Protein AF-A0A2I0TCK4-F1 (afdb_monomer_lite)

Radius of gyration: 17.89 Å; chains: 1; bounding box: 41×35×44 Å

pLDDT: mean 83.48, std 12.35, range [34.66, 97.06]

Sequence (143 aa):
MSLIEIGNPSQSLENVCRWAYLQQKPDTGHAEYHDHAIFLTRQDFGPSGMQGYAPVTGMCHPVRSCTLNHEDGFSSAFVVAHETGHVSYDCLRDDPFEHDWPSLPQLPGIHYSMNEQCRFDFGLGYMMCTAEYVCRVVSLDNA

Structure (mmCIF, N/CA/C/O backbone):
data_AF-A0A2I0TCK4-F1
#
_entry.id   AF-A0A2I0TCK4-F1
#
loop_
_atom_site.group_PDB
_atom_site.id
_atom_site.type_symbol
_atom_site.label_atom_id
_atom_site.label_alt_id
_atom_site.label_comp_id
_atom_site.label_asym_id
_atom_site.label_entity_id
_atom_site.label_seq_id
_atom_site.pdbx_PDB_ins_code
_atom_site.Cartn_x
_atom_site.Cartn_y
_atom_site.Cartn_z
_atom_site.occupancy
_atom_site.B_iso_or_equiv
_atom_site.auth_seq_id
_atom_site.auth_comp_id
_atom_site.auth_asym_id
_atom_site.auth_atom_id
_atom_site.pdbx_PDB_model_num
ATOM 1 N N . MET A 1 1 ? -7.838 19.135 5.788 1.00 62.72 1 MET A N 1
ATOM 2 C CA . MET A 1 1 ? -6.609 18.575 6.389 1.00 62.72 1 MET A CA 1
ATOM 3 C C . MET A 1 1 ? -6.073 17.555 5.406 1.00 62.72 1 MET A C 1
ATOM 5 O O . MET A 1 1 ? -6.880 16.765 4.929 1.00 62.72 1 MET A O 1
ATOM 9 N N . SER A 1 2 ? -4.797 17.640 5.026 1.00 88.94 2 SER A N 1
ATOM 10 C CA . SER A 1 2 ? -4.178 16.637 4.150 1.00 88.94 2 SER A CA 1
ATOM 11 C C . SER A 1 2 ? -3.896 15.374 4.962 1.00 88.94 2 SER A C 1
ATOM 13 O O . SER A 1 2 ? -3.532 15.478 6.130 1.00 88.94 2 SER A O 1
ATOM 15 N N . LEU A 1 3 ? -4.087 14.193 4.372 1.00 94.50 3 LEU A N 1
ATOM 16 C CA . LEU A 1 3 ? -3.615 12.944 4.982 1.00 94.50 3 LEU A CA 1
ATOM 17 C C . LEU A 1 3 ? -2.116 12.750 4.743 1.00 94.50 3 LEU A C 1
ATOM 19 O O . LEU A 1 3 ? -1.435 12.182 5.588 1.00 94.50 3 LEU A O 1
ATOM 23 N N . ILE A 1 4 ? -1.608 13.268 3.622 1.00 96.62 4 ILE A N 1
ATOM 24 C CA . ILE A 1 4 ? -0.216 13.125 3.207 1.00 96.62 4 ILE A CA 1
ATOM 25 C C . ILE A 1 4 ? 0.531 14.438 3.424 1.00 96.62 4 ILE A C 1
ATOM 27 O O . ILE A 1 4 ? 0.174 15.473 2.854 1.00 96.62 4 ILE A O 1
ATOM 31 N N . GLU A 1 5 ? 1.583 14.367 4.232 1.00 95.19 5 GLU A N 1
ATOM 32 C CA . GLU A 1 5 ? 2.531 15.442 4.500 1.00 95.19 5 GLU A CA 1
ATOM 33 C C . GLU A 1 5 ? 3.848 15.122 3.782 1.00 95.19 5 GLU A C 1
ATOM 35 O O . GLU A 1 5 ? 4.588 14.215 4.171 1.00 95.19 5 GLU A O 1
ATOM 40 N N . ILE A 1 6 ? 4.132 15.854 2.701 1.00 91.31 6 ILE A N 1
ATOM 41 C CA . ILE A 1 6 ? 5.288 15.589 1.832 1.00 91.31 6 ILE A CA 1
ATOM 42 C C . ILE A 1 6 ? 6.585 15.727 2.637 1.00 91.31 6 ILE A C 1
ATOM 44 O O . ILE A 1 6 ? 6.827 16.749 3.280 1.00 91.31 6 ILE A O 1
ATOM 48 N N . GLY A 1 7 ? 7.431 14.697 2.581 1.00 91.88 7 GLY A N 1
ATOM 49 C CA . GLY A 1 7 ? 8.698 14.650 3.311 1.00 91.88 7 GLY A CA 1
ATOM 50 C C . GLY A 1 7 ? 8.559 14.331 4.803 1.00 91.88 7 GLY A C 1
ATOM 51 O O . GLY A 1 7 ? 9.561 14.361 5.516 1.00 91.88 7 GLY A O 1
ATOM 52 N N . ASN A 1 8 ? 7.353 14.007 5.284 1.00 94.69 8 ASN A N 1
ATOM 53 C CA . ASN A 1 8 ? 7.114 13.556 6.650 1.00 94.69 8 ASN A CA 1
ATOM 54 C C . ASN A 1 8 ? 6.297 12.246 6.661 1.00 94.69 8 ASN A C 1
ATOM 56 O O . ASN A 1 8 ? 5.076 12.265 6.876 1.00 94.69 8 ASN A O 1
ATOM 60 N N . PRO A 1 9 ? 6.959 11.091 6.455 1.00 95.12 9 PRO A N 1
ATOM 61 C CA . PRO A 1 9 ? 6.281 9.798 6.377 1.00 95.12 9 PRO A CA 1
ATOM 62 C C . PRO A 1 9 ? 5.634 9.407 7.711 1.00 95.12 9 PRO A C 1
ATOM 64 O O . PRO A 1 9 ? 4.540 8.848 7.723 1.00 95.12 9 PRO A O 1
ATOM 67 N N . SER A 1 10 ? 6.255 9.783 8.837 1.00 95.31 10 SER A N 1
ATOM 68 C CA . SER A 1 10 ? 5.714 9.548 10.181 1.00 95.31 10 SER A CA 1
ATOM 69 C C . SER A 1 10 ? 4.392 10.269 10.394 1.00 95.31 10 SER A C 1
ATOM 71 O O . SER A 1 10 ? 3.406 9.641 10.772 1.00 95.31 10 SER A O 1
ATOM 73 N N . GLN A 1 11 ? 4.338 11.570 10.096 1.00 95.81 11 GLN A N 1
ATOM 74 C CA . GLN A 1 11 ? 3.100 12.330 10.248 1.00 95.81 11 GLN A CA 1
ATOM 75 C C . GLN A 1 11 ? 2.016 11.853 9.277 1.00 95.81 11 GLN A C 1
ATOM 77 O O . GLN A 1 11 ? 0.846 11.787 9.656 1.00 95.81 11 GLN A O 1
ATOM 82 N N . SER A 1 12 ? 2.399 11.496 8.048 1.00 97.06 12 SER A N 1
ATOM 83 C CA . SER A 1 12 ? 1.477 10.947 7.050 1.00 97.06 12 SER A CA 1
ATOM 84 C C . SER A 1 12 ? 0.835 9.646 7.537 1.00 97.06 12 SER A C 1
ATOM 86 O O . SER A 1 12 ? -0.386 9.509 7.503 1.00 97.06 12 SER A O 1
ATOM 88 N N . LEU A 1 13 ? 1.632 8.718 8.074 1.00 95.44 13 LEU A N 1
ATOM 89 C CA . LEU A 1 13 ? 1.126 7.462 8.624 1.00 95.44 13 LEU A CA 1
ATOM 90 C C . LEU A 1 13 ? 0.223 7.684 9.842 1.00 95.44 13 LEU A C 1
ATOM 92 O O . LEU A 1 13 ? -0.837 7.072 9.933 1.00 95.44 13 LEU A O 1
ATOM 96 N N . GLU A 1 14 ? 0.583 8.592 10.751 1.00 95.19 14 GLU A N 1
ATOM 97 C CA . GLU A 1 14 ? -0.276 8.948 11.888 1.00 95.19 14 GLU A CA 1
ATOM 98 C C . GLU A 1 14 ? -1.634 9.506 11.442 1.00 95.19 14 GLU A C 1
ATOM 100 O O . GLU A 1 14 ? -2.673 9.146 12.004 1.00 95.19 14 GLU A O 1
ATOM 105 N N . ASN A 1 15 ? -1.639 10.367 10.422 1.00 96.38 15 ASN A N 1
ATOM 106 C CA . ASN A 1 15 ? -2.861 10.932 9.856 1.00 96.38 15 ASN A CA 1
ATOM 107 C C . ASN A 1 15 ? -3.736 9.843 9.225 1.00 96.38 15 ASN A C 1
ATOM 109 O O . ASN A 1 15 ? -4.944 9.817 9.467 1.00 96.38 15 ASN A O 1
ATOM 113 N N . VAL A 1 16 ? -3.129 8.932 8.461 1.00 96.38 16 VAL A N 1
ATOM 114 C CA . VAL A 1 16 ? -3.807 7.793 7.827 1.00 96.38 16 VAL A CA 1
ATOM 115 C C . VAL A 1 16 ? -4.384 6.842 8.871 1.00 96.38 16 VAL A C 1
ATOM 117 O O . VAL A 1 16 ? -5.565 6.520 8.804 1.00 96.38 16 VAL A O 1
ATOM 120 N N . CYS A 1 17 ? -3.608 6.448 9.880 1.00 94.75 17 CYS A N 1
ATOM 121 C CA . CYS A 1 17 ? -4.073 5.565 10.950 1.00 94.75 17 CYS A CA 1
ATOM 122 C C . CYS A 1 17 ? -5.207 6.199 11.766 1.00 94.75 17 CYS A C 1
ATOM 124 O O . CYS A 1 17 ? -6.189 5.533 12.095 1.00 94.75 17 CYS A O 1
ATOM 126 N N . ARG A 1 18 ? -5.127 7.506 12.054 1.00 95.31 18 ARG A N 1
ATOM 127 C CA . ARG A 1 18 ? -6.229 8.233 12.697 1.00 95.31 18 ARG A CA 1
ATOM 128 C C . ARG A 1 18 ? -7.469 8.259 11.807 1.00 95.31 18 ARG A C 1
ATOM 130 O O . ARG A 1 18 ? -8.571 8.067 12.309 1.00 95.31 18 ARG A O 1
ATOM 137 N N . TRP A 1 19 ? -7.305 8.520 10.514 1.00 95.56 19 TRP A N 1
ATOM 138 C CA . TRP A 1 19 ? -8.412 8.508 9.563 1.00 95.56 19 TRP A CA 1
ATOM 139 C C . TRP A 1 19 ? -9.067 7.125 9.478 1.00 95.56 19 TRP A C 1
ATOM 141 O O . TRP A 1 19 ? -10.289 7.052 9.575 1.00 95.56 19 TRP A O 1
ATOM 151 N N . ALA A 1 20 ? -8.276 6.053 9.391 1.00 94.38 20 ALA A N 1
ATOM 152 C CA . ALA A 1 20 ? -8.757 4.673 9.356 1.00 94.38 20 ALA A CA 1
ATOM 153 C C . ALA A 1 20 ? -9.568 4.336 10.614 1.00 94.38 20 ALA A C 1
ATOM 155 O O . ALA A 1 20 ? -10.708 3.890 10.518 1.00 94.38 20 ALA A O 1
ATOM 156 N N . TYR A 1 21 ? -9.044 4.685 11.792 1.00 92.75 21 TYR 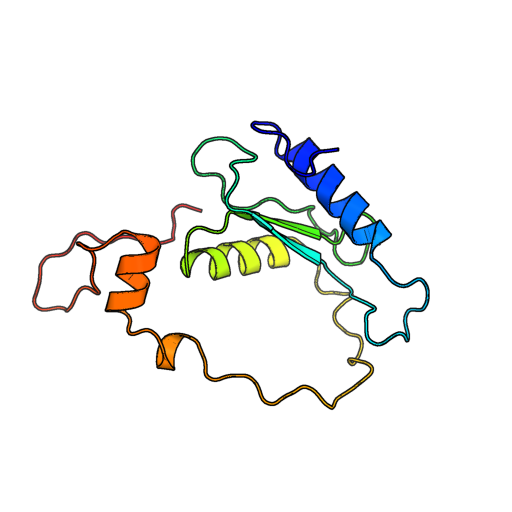A N 1
ATOM 157 C CA . TYR A 1 21 ? -9.763 4.535 13.057 1.00 92.75 21 TYR A CA 1
ATOM 158 C C . TYR A 1 21 ? -11.112 5.276 13.074 1.00 92.75 21 TYR A C 1
ATOM 160 O O . TYR A 1 21 ? -12.080 4.784 13.643 1.00 92.75 21 TYR A O 1
ATOM 168 N N . LEU A 1 22 ? -11.206 6.447 12.435 1.00 93.81 22 LEU A N 1
ATOM 169 C CA . LEU A 1 22 ? -12.467 7.190 12.325 1.00 93.81 22 LEU A CA 1
ATOM 170 C C . LEU A 1 22 ? -13.457 6.576 11.322 1.00 93.81 22 LEU A C 1
ATOM 172 O O . LEU A 1 22 ? -14.645 6.877 11.411 1.00 93.81 22 LEU A O 1
ATOM 176 N N . GLN A 1 23 ? -12.992 5.762 10.368 1.00 92.50 23 GLN A N 1
ATOM 177 C CA . GLN A 1 23 ? -13.869 5.016 9.456 1.00 92.50 23 GLN A CA 1
ATOM 178 C C . GLN A 1 23 ? -14.372 3.702 10.067 1.00 92.50 23 GLN A C 1
ATOM 180 O O . GLN A 1 23 ? -15.355 3.140 9.585 1.00 92.50 23 GLN A O 1
ATOM 185 N N . GLN A 1 24 ? -13.708 3.214 11.116 1.00 89.94 24 GLN A N 1
ATOM 186 C CA . GLN A 1 24 ? -14.005 1.931 11.734 1.00 89.94 24 GLN A CA 1
ATOM 187 C C . GLN A 1 24 ? -15.399 1.894 12.366 1.00 89.94 24 GLN A C 1
ATOM 189 O O . GLN A 1 24 ? -15.858 2.847 13.005 1.00 89.94 24 GLN A O 1
ATOM 194 N N . LYS A 1 25 ? -16.071 0.750 12.228 1.00 90.69 25 LYS A N 1
ATOM 195 C CA . LYS A 1 25 ? -17.361 0.526 12.881 1.00 90.69 25 LYS A CA 1
ATOM 196 C C . LYS A 1 25 ? -17.153 0.193 14.360 1.00 90.69 25 LYS A C 1
ATOM 198 O O . LYS A 1 25 ? -16.247 -0.561 14.697 1.00 90.69 25 LYS A O 1
ATOM 203 N N . PRO A 1 26 ? -17.986 0.734 15.266 1.00 87.00 26 PRO A N 1
ATOM 204 C CA . PRO A 1 26 ? -17.855 0.455 16.695 1.00 87.00 26 PRO A CA 1
ATOM 205 C C . PRO A 1 26 ? -18.274 -0.975 17.057 1.00 87.00 26 PRO A C 1
ATOM 207 O O . PRO A 1 26 ? -17.820 -1.504 18.067 1.00 87.00 26 PRO A O 1
ATOM 210 N N . ASP A 1 27 ? -19.157 -1.572 16.258 1.00 85.56 27 ASP A N 1
ATOM 211 C CA . ASP A 1 27 ? -19.602 -2.951 16.416 1.00 85.56 27 ASP A CA 1
ATOM 212 C C . ASP A 1 27 ? -18.663 -3.885 15.651 1.00 85.56 27 ASP A C 1
ATOM 214 O O . ASP A 1 27 ? -18.545 -3.777 14.429 1.00 85.56 27 ASP A O 1
ATOM 218 N N . THR A 1 28 ? -18.011 -4.795 16.378 1.00 80.50 28 THR A N 1
ATOM 219 C CA . THR A 1 28 ? -17.099 -5.791 15.805 1.00 80.50 28 THR A CA 1
ATOM 220 C C . THR A 1 28 ? -17.827 -6.800 14.928 1.00 80.50 28 THR A C 1
ATOM 222 O O . THR A 1 28 ? -17.197 -7.374 14.062 1.00 80.50 28 THR A O 1
ATOM 225 N N . GLY A 1 29 ? -19.136 -7.011 15.115 1.00 78.50 29 GLY A N 1
ATOM 226 C CA . GLY A 1 29 ? -19.936 -7.912 14.277 1.00 78.50 29 GLY A CA 1
ATOM 227 C C . GLY A 1 29 ? -20.473 -7.277 12.991 1.00 78.50 29 GLY A C 1
ATOM 228 O O . GLY A 1 29 ? -21.248 -7.909 12.275 1.00 78.50 29 GLY A O 1
ATOM 229 N N . HIS A 1 30 ? -20.131 -6.018 12.703 1.00 84.88 30 HIS A N 1
ATOM 230 C CA . HIS A 1 30 ? -20.614 -5.319 11.516 1.00 84.88 30 HIS A CA 1
ATOM 231 C C . HIS A 1 30 ? -19.846 -5.768 10.261 1.00 84.88 30 HIS A C 1
ATOM 233 O O . HIS A 1 30 ? -18.625 -5.835 10.283 1.00 84.88 30 HIS A O 1
ATOM 239 N N . ALA A 1 31 ? -20.529 -5.968 9.128 1.00 82.06 31 ALA A N 1
ATOM 240 C CA . ALA A 1 31 ? -19.905 -6.440 7.878 1.00 82.06 31 ALA A CA 1
ATOM 241 C C . ALA A 1 31 ? -18.785 -5.525 7.327 1.00 82.06 31 ALA A C 1
ATOM 243 O O . ALA A 1 31 ? -17.898 -5.968 6.610 1.00 82.06 31 ALA A O 1
ATOM 244 N N . GLU A 1 32 ? -18.835 -4.232 7.655 1.00 84.00 32 GLU A N 1
ATOM 245 C CA . GLU A 1 32 ? -17.794 -3.241 7.309 1.00 84.00 32 GLU A CA 1
ATOM 246 C C . GLU A 1 32 ? -16.727 -3.039 8.410 1.00 84.00 32 GLU A C 1
ATOM 248 O O . GLU A 1 32 ? -15.910 -2.118 8.313 1.00 84.00 32 GLU A O 1
ATOM 253 N N . TYR A 1 33 ? -16.758 -3.831 9.485 1.00 85.50 33 TYR A N 1
ATOM 254 C CA . TYR A 1 33 ? -15.667 -3.864 10.457 1.00 85.50 33 TYR A CA 1
ATOM 255 C C . TYR A 1 33 ? -14.428 -4.471 9.792 1.00 85.50 33 TYR A C 1
ATOM 257 O O . TYR A 1 33 ? -14.525 -5.485 9.105 1.00 85.50 33 TYR A O 1
ATOM 265 N N . HIS A 1 34 ? -13.270 -3.839 9.963 1.00 85.38 34 HIS A N 1
ATOM 266 C CA . HIS A 1 34 ? -12.018 -4.290 9.353 1.00 85.38 34 HIS A CA 1
ATOM 267 C C . HIS A 1 34 ? -10.894 -4.356 10.379 1.00 85.38 34 HIS A C 1
ATOM 269 O O . HIS A 1 34 ? -10.719 -3.429 11.161 1.00 85.38 34 HIS A O 1
ATOM 275 N N . ASP A 1 35 ? -10.061 -5.387 10.337 1.00 84.06 35 ASP A N 1
ATOM 276 C CA . ASP A 1 35 ? -8.937 -5.479 11.276 1.00 84.06 35 ASP A CA 1
ATOM 277 C C . ASP A 1 35 ? -7.793 -4.552 10.901 1.00 84.06 35 ASP A C 1
ATOM 279 O O . ASP A 1 35 ? -7.053 -4.103 11.772 1.00 84.06 35 ASP A O 1
ATOM 283 N N . HIS A 1 36 ? -7.639 -4.2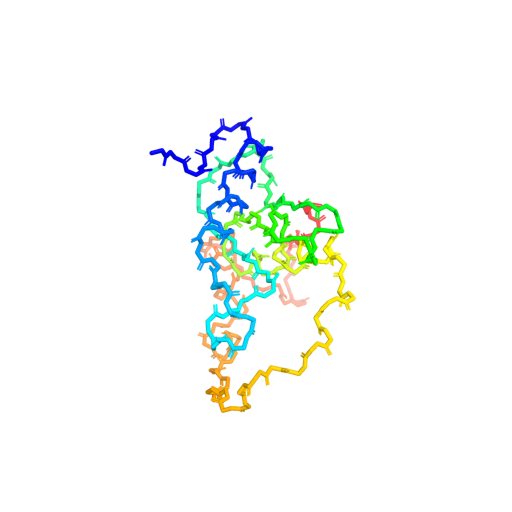59 9.607 1.00 89.19 36 HIS A N 1
ATOM 284 C CA . HIS A 1 36 ? -6.504 -3.527 9.065 1.00 89.19 36 HIS A CA 1
ATOM 285 C C . HIS A 1 36 ? -6.888 -2.653 7.870 1.00 89.19 36 HIS A C 1
ATOM 287 O O . HIS A 1 36 ? -7.666 -3.064 7.010 1.00 89.19 36 HIS A O 1
ATOM 293 N N . ALA A 1 37 ? -6.311 -1.453 7.796 1.00 92.62 37 ALA A N 1
ATOM 294 C CA . ALA A 1 37 ? -6.532 -0.516 6.700 1.00 92.62 37 ALA A CA 1
ATOM 295 C C . ALA A 1 37 ? -5.274 -0.338 5.837 1.00 92.62 37 ALA A C 1
ATOM 297 O O . ALA A 1 37 ? -4.201 -0.010 6.336 1.00 92.62 37 ALA A O 1
ATOM 298 N N . ILE A 1 38 ? -5.417 -0.476 4.521 1.00 94.56 38 ILE A N 1
ATOM 299 C CA . ILE A 1 38 ? -4.338 -0.246 3.552 1.00 94.56 38 ILE A CA 1
ATOM 300 C C . ILE A 1 38 ? -4.647 1.051 2.810 1.00 94.56 38 ILE A C 1
ATOM 302 O O . ILE A 1 38 ? -5.668 1.155 2.130 1.00 94.56 38 ILE A O 1
ATOM 306 N N . PHE A 1 39 ? -3.775 2.049 2.935 1.00 96.44 39 PHE A N 1
ATOM 307 C CA . PHE A 1 39 ? -3.904 3.314 2.220 1.00 96.44 39 PHE A CA 1
ATOM 308 C C . PHE A 1 39 ? -2.946 3.346 1.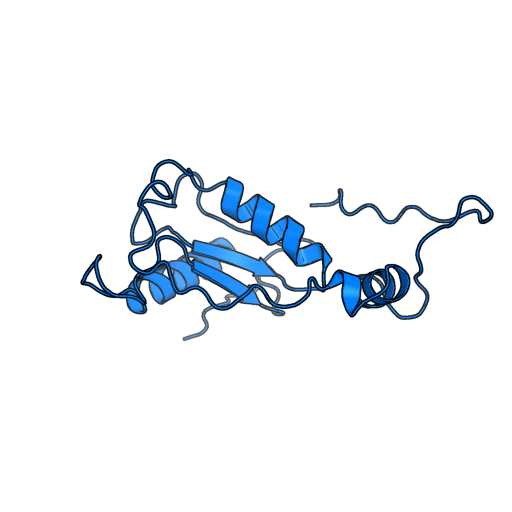030 1.00 96.44 39 PHE A C 1
ATOM 310 O O . PHE A 1 39 ? -1.735 3.205 1.203 1.00 96.44 39 PHE A O 1
ATOM 317 N N . LEU A 1 40 ? -3.495 3.548 -0.169 1.00 96.31 40 LEU A N 1
ATOM 318 C CA . LEU A 1 40 ? -2.740 3.666 -1.417 1.00 96.31 40 LEU A CA 1
ATOM 319 C C . LEU A 1 40 ? -2.692 5.128 -1.861 1.00 96.31 40 LEU A C 1
ATOM 321 O O . LEU A 1 40 ? -3.718 5.810 -1.880 1.00 96.31 40 LEU A O 1
ATOM 325 N N . THR A 1 41 ? -1.513 5.613 -2.245 1.00 95.06 41 THR A N 1
ATOM 326 C CA . THR A 1 41 ? -1.335 6.982 -2.740 1.00 95.06 41 THR A CA 1
ATOM 327 C C . THR A 1 41 ? -0.329 7.052 -3.881 1.00 95.06 41 THR A C 1
ATOM 329 O O . THR A 1 41 ? 0.681 6.365 -3.860 1.00 95.06 41 THR A O 1
ATOM 332 N N . ARG A 1 42 ? -0.565 7.942 -4.850 1.00 93.50 42 ARG A N 1
ATOM 333 C CA . ARG A 1 42 ? 0.444 8.346 -5.850 1.00 93.50 42 ARG A CA 1
ATOM 334 C C . ARG A 1 42 ? 1.272 9.558 -5.415 1.00 93.50 42 ARG A C 1
ATOM 336 O O . ARG A 1 42 ? 2.112 10.043 -6.162 1.00 93.50 42 ARG A O 1
ATOM 343 N N . GLN A 1 43 ? 0.989 10.108 -4.235 1.00 93.81 43 GLN A N 1
ATOM 344 C CA . GLN A 1 43 ? 1.707 11.254 -3.692 1.00 93.81 43 GLN A CA 1
ATOM 345 C C . GLN A 1 43 ? 2.915 10.783 -2.883 1.00 93.81 43 GLN A C 1
ATOM 347 O O . GLN A 1 43 ? 2.774 9.942 -1.993 1.00 93.81 43 GLN A O 1
ATOM 352 N N . ASP A 1 44 ? 4.075 11.381 -3.143 1.00 92.88 44 ASP A N 1
ATOM 353 C CA . ASP A 1 44 ? 5.274 11.164 -2.338 1.00 92.88 44 ASP A CA 1
ATOM 354 C C . ASP A 1 44 ? 5.048 11.637 -0.896 1.00 92.88 44 ASP A C 1
ATOM 356 O O . ASP A 1 44 ? 4.697 12.794 -0.641 1.00 92.88 44 ASP A O 1
ATOM 360 N N . PHE A 1 45 ? 5.266 10.740 0.064 1.00 94.06 45 PHE A N 1
ATOM 361 C CA . PHE A 1 45 ? 5.153 11.025 1.500 1.00 94.06 45 PHE A CA 1
ATOM 362 C C . PHE A 1 45 ? 6.500 10.944 2.234 1.00 94.06 45 PHE A C 1
ATOM 364 O O . PHE A 1 45 ? 6.612 11.387 3.376 1.00 94.06 45 PHE A O 1
ATOM 371 N N . GLY A 1 46 ? 7.535 10.420 1.576 1.00 92.44 46 GLY A N 1
ATOM 372 C CA . GLY A 1 46 ? 8.862 10.182 2.137 1.00 92.44 46 GLY A CA 1
ATOM 373 C C . GLY A 1 46 ? 10.000 10.586 1.193 1.00 92.44 46 GLY A C 1
ATOM 374 O O . GLY A 1 46 ? 9.758 11.247 0.182 1.00 92.44 46 GLY A O 1
ATOM 375 N N . PRO A 1 47 ? 11.255 10.238 1.528 1.00 90.56 47 PRO A N 1
ATOM 376 C CA . PRO A 1 47 ? 12.388 10.423 0.625 1.00 90.56 47 PRO A CA 1
ATOM 377 C C . PRO A 1 47 ? 12.211 9.613 -0.670 1.00 90.56 47 PRO A C 1
ATOM 379 O O . PRO A 1 47 ? 11.504 8.607 -0.691 1.00 90.56 47 PRO A O 1
ATOM 382 N N . SER A 1 48 ? 12.881 10.034 -1.748 1.00 87.12 48 SER A N 1
ATOM 383 C CA . SER A 1 48 ? 12.818 9.350 -3.046 1.00 87.12 48 SER A CA 1
ATOM 384 C C . SER A 1 48 ? 13.156 7.862 -2.919 1.00 87.12 48 SER A C 1
ATOM 386 O O . SER A 1 48 ? 14.203 7.513 -2.373 1.00 87.12 48 SER A O 1
ATOM 388 N N . GLY A 1 49 ? 12.278 7.004 -3.444 1.00 84.06 49 GLY A N 1
ATOM 389 C CA . GLY A 1 49 ? 12.394 5.545 -3.357 1.00 84.06 49 GLY A CA 1
ATOM 390 C C . GLY A 1 49 ? 11.656 4.913 -2.174 1.00 84.06 49 GLY A C 1
ATOM 391 O O . GLY A 1 49 ? 11.525 3.695 -2.140 1.00 84.06 49 GLY A O 1
ATOM 392 N N . MET A 1 50 ? 11.133 5.700 -1.226 1.00 89.56 50 MET A N 1
ATOM 393 C CA . MET A 1 50 ? 10.277 5.168 -0.164 1.00 89.56 50 MET A CA 1
ATOM 394 C C . MET A 1 50 ? 8.924 4.744 -0.736 1.00 89.56 50 MET A C 1
ATOM 396 O O . MET A 1 50 ? 8.175 5.586 -1.228 1.00 89.56 50 MET A O 1
ATOM 400 N N . GLN A 1 51 ? 8.602 3.454 -0.629 1.00 92.94 51 GLN A N 1
ATOM 401 C CA . GLN A 1 51 ? 7.364 2.905 -1.186 1.00 92.94 51 GLN A CA 1
ATOM 402 C C . GLN A 1 51 ? 6.335 2.505 -0.128 1.00 92.94 51 GLN A C 1
ATOM 404 O O . GLN A 1 51 ? 5.146 2.487 -0.421 1.00 92.94 51 GLN A O 1
ATOM 409 N N . GLY A 1 52 ? 6.755 2.211 1.099 1.00 93.69 52 GLY A N 1
ATOM 410 C CA . GLY A 1 52 ? 5.876 1.717 2.155 1.00 93.69 52 GLY A CA 1
ATOM 411 C C . GLY A 1 52 ? 6.231 2.303 3.514 1.00 93.69 52 GLY A C 1
ATOM 412 O O . GLY A 1 52 ? 7.365 2.733 3.747 1.00 93.69 52 GLY A O 1
ATOM 413 N N . TYR A 1 5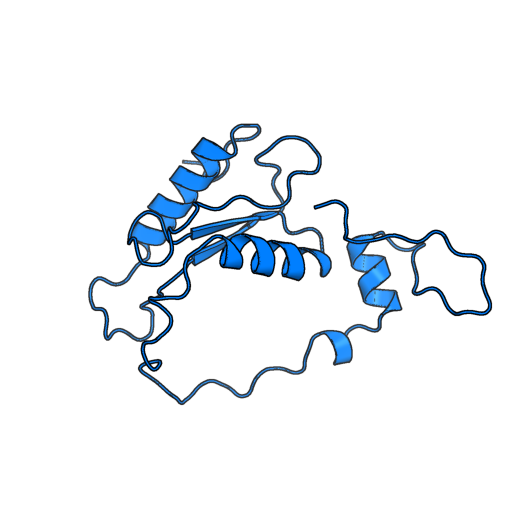3 ? 5.236 2.388 4.395 1.00 94.50 53 TYR A N 1
ATOM 414 C CA . TYR A 1 53 ? 5.443 2.688 5.803 1.00 94.50 53 TYR A CA 1
ATOM 415 C C . TYR A 1 53 ? 4.321 2.108 6.671 1.00 94.50 53 TYR A C 1
ATOM 417 O O . TYR A 1 53 ? 3.137 2.365 6.428 1.00 94.50 53 TYR A O 1
ATOM 425 N N . ALA A 1 54 ? 4.694 1.379 7.724 1.00 92.81 54 ALA A N 1
ATOM 426 C CA . ALA A 1 54 ? 3.757 0.737 8.640 1.00 92.81 54 ALA A CA 1
ATOM 427 C C . ALA A 1 54 ? 4.248 0.730 10.098 1.00 92.81 54 ALA A C 1
ATOM 429 O O . ALA A 1 54 ? 5.455 0.687 10.358 1.00 92.81 54 ALA A O 1
ATOM 430 N N . PRO A 1 55 ? 3.337 0.713 11.091 1.00 88.94 55 PRO A N 1
ATOM 431 C CA . PRO A 1 55 ? 3.702 0.448 12.474 1.00 88.94 55 PRO A CA 1
ATOM 432 C C . PRO A 1 55 ? 4.066 -1.029 12.662 1.00 88.94 55 PRO A C 1
ATOM 434 O O . PRO A 1 55 ? 3.283 -1.924 12.343 1.00 88.94 55 PRO A O 1
ATOM 437 N N . VAL A 1 56 ? 5.212 -1.293 13.288 1.00 83.12 56 VAL A N 1
ATOM 438 C CA . VAL A 1 56 ? 5.562 -2.648 13.735 1.00 83.12 56 VAL A CA 1
ATOM 439 C C . VAL A 1 56 ? 4.543 -3.113 14.782 1.00 83.12 56 VAL A C 1
ATOM 441 O O . VAL A 1 56 ? 4.186 -2.349 15.680 1.00 83.12 56 VAL A O 1
ATOM 444 N N . THR A 1 57 ? 4.061 -4.353 14.638 1.00 75.25 57 THR A N 1
ATOM 445 C CA . THR A 1 57 ? 3.097 -5.019 15.542 1.00 75.25 57 THR A CA 1
ATOM 446 C C . THR A 1 57 ? 1.766 -4.276 15.772 1.00 75.25 57 THR A C 1
ATOM 448 O O . THR A 1 57 ? 1.094 -4.495 16.779 1.00 75.25 57 THR A O 1
ATOM 451 N N . GLY A 1 58 ? 1.329 -3.437 14.826 1.00 73.12 58 GLY A N 1
ATOM 452 C CA . GLY A 1 58 ? 0.151 -2.568 14.978 1.00 73.12 58 GLY A CA 1
ATOM 453 C C . GLY A 1 58 ? -1.241 -3.176 14.726 1.00 73.12 58 GLY A C 1
ATOM 454 O O . GLY A 1 58 ? -2.220 -2.461 14.913 1.00 73.12 58 GLY A O 1
ATOM 455 N N . MET A 1 59 ? -1.365 -4.446 14.320 1.00 74.44 59 MET A N 1
ATOM 456 C CA . MET A 1 59 ? -2.564 -4.951 13.603 1.00 74.44 59 MET A CA 1
ATOM 457 C C . MET A 1 59 ? -3.767 -5.021 14.521 1.00 74.44 59 MET A C 1
ATOM 459 O O . MET A 1 59 ? -4.879 -4.659 14.179 1.00 74.44 59 MET A O 1
ATOM 463 N N . CYS A 1 60 ? -3.510 -5.446 15.748 1.00 74.38 60 CYS A N 1
ATOM 464 C CA . CYS A 1 60 ? -4.551 -5.637 16.741 1.00 74.38 60 CYS A CA 1
ATOM 465 C C . CYS A 1 60 ? -4.774 -4.362 17.561 1.00 74.38 60 CYS A C 1
ATOM 467 O O . CYS A 1 60 ? -5.467 -4.375 18.575 1.00 74.38 60 CYS A O 1
ATOM 469 N N . HIS A 1 61 ? -4.127 -3.259 17.173 1.00 84.69 61 HIS A N 1
ATOM 470 C CA . HIS A 1 61 ? -4.236 -1.990 17.861 1.00 84.69 61 HIS A CA 1
ATOM 471 C C . HIS A 1 61 ? -5.173 -1.064 17.069 1.00 84.69 61 HIS A C 1
ATOM 473 O O . HIS A 1 61 ? -4.799 -0.620 15.981 1.00 84.69 61 HIS A O 1
ATOM 479 N N . PRO A 1 62 ? -6.331 -0.662 17.630 1.00 80.94 62 PRO A N 1
ATOM 480 C CA . PRO A 1 62 ? -7.368 0.075 16.897 1.00 80.94 62 PRO A CA 1
ATOM 481 C C . PRO A 1 62 ? -6.873 1.334 16.175 1.00 80.94 62 PRO A C 1
ATOM 483 O O . PRO A 1 62 ? -7.361 1.687 15.112 1.00 80.94 62 PRO A O 1
ATOM 486 N N . VAL A 1 63 ? -5.878 2.018 16.748 1.00 87.38 63 VAL A N 1
ATOM 487 C CA . VAL A 1 63 ? -5.335 3.285 16.219 1.00 87.38 63 VAL A CA 1
ATOM 488 C C . VAL A 1 63 ? -4.036 3.098 15.421 1.00 87.38 63 VAL A C 1
ATOM 490 O O . VAL A 1 63 ? -3.460 4.071 14.956 1.00 87.38 63 VAL A O 1
ATOM 493 N N . ARG A 1 64 ? -3.505 1.875 15.306 1.00 89.75 64 ARG A N 1
ATOM 494 C CA . ARG A 1 64 ? -2.225 1.605 14.617 1.00 89.75 64 ARG A CA 1
ATOM 495 C C . ARG A 1 64 ? -2.337 0.533 13.538 1.00 89.75 64 ARG A C 1
ATOM 497 O O . ARG A 1 64 ? -1.339 0.228 12.895 1.00 89.75 64 ARG A O 1
ATOM 504 N N . SER A 1 65 ? -3.527 -0.019 13.324 1.00 90.31 65 SER A N 1
ATOM 505 C CA . SER A 1 65 ? -3.752 -1.019 12.291 1.00 90.31 65 SER A CA 1
ATOM 506 C C . SER A 1 65 ? -3.953 -0.368 10.923 1.00 90.31 65 SER A C 1
ATOM 508 O O . SER A 1 65 ? -5.039 -0.386 10.346 1.00 90.31 65 SER A O 1
ATOM 510 N N . CYS A 1 66 ? -2.894 0.259 10.415 1.00 93.31 66 CYS A N 1
ATOM 511 C CA . CYS A 1 66 ? -2.880 0.801 9.068 1.00 93.31 66 CYS A CA 1
ATOM 512 C C . CYS A 1 66 ? -1.507 0.659 8.401 1.00 93.31 66 CYS A C 1
ATOM 514 O O . CYS A 1 66 ? -0.487 0.590 9.086 1.00 93.31 66 CYS A O 1
ATOM 516 N N . THR A 1 67 ? -1.484 0.671 7.071 1.00 94.62 67 THR A N 1
ATOM 517 C CA . THR A 1 67 ? -0.268 0.786 6.252 1.00 94.62 67 THR A CA 1
ATOM 518 C C . THR A 1 67 ? -0.438 1.916 5.238 1.00 94.62 67 THR A C 1
ATOM 520 O O . THR A 1 67 ? -1.535 2.145 4.721 1.00 94.62 67 THR A O 1
ATOM 523 N N . LEU A 1 68 ? 0.642 2.642 4.959 1.00 95.75 68 LEU A N 1
ATOM 524 C CA . LEU A 1 68 ? 0.705 3.676 3.929 1.00 95.75 68 LEU A CA 1
ATOM 525 C C . LEU A 1 68 ? 1.628 3.194 2.812 1.00 95.75 68 LEU A C 1
ATOM 527 O O . LEU A 1 68 ? 2.807 2.956 3.051 1.00 95.75 68 LEU A O 1
ATOM 531 N N . ASN A 1 69 ? 1.097 3.067 1.600 1.00 96.12 69 ASN A N 1
ATOM 532 C CA . ASN A 1 69 ? 1.819 2.508 0.465 1.00 96.12 69 ASN A CA 1
ATOM 533 C C . ASN A 1 69 ? 1.736 3.463 -0.728 1.00 96.12 69 ASN A C 1
ATOM 535 O O . ASN A 1 69 ? 0.663 3.967 -1.076 1.00 96.12 69 ASN A O 1
ATOM 539 N N . HIS A 1 70 ? 2.879 3.703 -1.354 1.00 94.88 70 HIS A N 1
ATOM 540 C CA . HIS A 1 70 ? 2.985 4.384 -2.627 1.00 94.88 70 HIS A CA 1
ATOM 541 C C . HIS A 1 70 ? 2.594 3.406 -3.738 1.00 94.88 70 HIS A C 1
ATOM 543 O O . HIS A 1 70 ? 3.081 2.277 -3.792 1.00 94.88 70 HIS A O 1
ATOM 549 N N . GLU A 1 71 ? 1.684 3.823 -4.607 1.00 92.56 71 GLU A N 1
ATOM 550 C CA . GLU A 1 71 ? 1.200 3.004 -5.709 1.00 92.56 71 GLU A CA 1
ATOM 551 C C . GLU A 1 71 ? 1.831 3.467 -7.022 1.00 92.56 71 GLU A C 1
ATOM 553 O O . GLU A 1 71 ? 1.502 4.531 -7.541 1.00 92.56 71 GLU A O 1
ATOM 558 N N . ASP A 1 72 ? 2.723 2.636 -7.560 1.00 88.75 72 ASP A N 1
ATOM 559 C CA . ASP A 1 72 ? 3.447 2.889 -8.813 1.00 88.75 72 ASP A CA 1
ATOM 560 C C . ASP A 1 72 ? 3.402 1.670 -9.755 1.00 88.75 72 ASP A C 1
ATOM 562 O O . ASP A 1 72 ? 4.379 1.306 -10.400 1.00 88.75 72 ASP A O 1
ATOM 566 N N . GLY A 1 73 ? 2.252 0.986 -9.804 1.00 88.94 73 GLY A N 1
ATOM 567 C CA . GLY A 1 73 ? 2.039 -0.186 -10.661 1.00 88.94 73 GLY A CA 1
ATOM 568 C C . GLY A 1 73 ? 1.830 -1.496 -9.901 1.00 88.94 73 GLY A C 1
ATOM 569 O O . GLY A 1 73 ? 1.486 -1.511 -8.717 1.00 88.94 73 GLY A O 1
ATOM 570 N N . PHE A 1 74 ? 2.005 -2.622 -10.596 1.00 86.56 74 PHE A N 1
ATOM 571 C CA . PHE A 1 74 ? 1.759 -3.964 -10.051 1.00 86.56 74 PHE A CA 1
ATOM 572 C C . PHE A 1 74 ? 2.751 -4.332 -8.952 1.00 86.56 74 PHE A C 1
ATOM 574 O O . PHE A 1 74 ? 2.405 -5.061 -8.020 1.00 86.56 74 PHE A O 1
ATOM 581 N N . SER A 1 75 ? 3.963 -3.787 -9.033 1.00 85.50 75 SER A N 1
ATOM 582 C CA . SER A 1 75 ? 5.005 -3.959 -8.024 1.00 85.50 75 SER A CA 1
ATOM 583 C C . SER A 1 75 ? 4.592 -3.487 -6.621 1.00 85.50 75 SER A C 1
ATOM 585 O O . SER A 1 75 ? 5.044 -4.059 -5.626 1.00 85.50 75 SER A O 1
ATOM 587 N N . SER A 1 76 ? 3.664 -2.526 -6.520 1.00 89.69 76 SER A N 1
ATOM 588 C CA . SER A 1 76 ? 3.137 -2.033 -5.239 1.00 89.69 76 SER A CA 1
ATOM 589 C C . SER A 1 76 ? 2.457 -3.127 -4.407 1.00 89.69 76 SER A C 1
ATOM 591 O O . SER A 1 76 ? 2.450 -3.044 -3.182 1.00 89.69 76 SER A O 1
ATOM 593 N N . ALA A 1 77 ? 1.965 -4.206 -5.031 1.00 89.50 77 ALA A N 1
ATOM 594 C CA . ALA A 1 77 ? 1.399 -5.346 -4.311 1.00 89.50 77 ALA A CA 1
ATOM 595 C C . ALA A 1 77 ? 2.421 -6.021 -3.376 1.00 89.50 77 ALA A C 1
ATOM 597 O O . ALA A 1 77 ? 2.054 -6.473 -2.292 1.00 89.50 77 ALA A O 1
ATOM 598 N N . PHE A 1 78 ? 3.705 -6.056 -3.757 1.00 89.56 78 PHE A N 1
ATOM 599 C CA . PHE A 1 78 ? 4.771 -6.584 -2.898 1.00 89.56 78 PHE A CA 1
ATOM 600 C C . PHE A 1 78 ? 5.028 -5.677 -1.700 1.00 89.56 78 PHE A C 1
ATOM 602 O O . PHE A 1 78 ? 5.235 -6.176 -0.597 1.00 89.56 78 PHE A O 1
ATOM 609 N N . VAL A 1 79 ? 4.970 -4.361 -1.908 1.00 91.44 79 VAL A N 1
ATOM 610 C CA . VAL A 1 79 ? 5.107 -3.368 -0.839 1.00 91.44 79 VAL A CA 1
ATOM 611 C C . VAL A 1 79 ? 3.946 -3.503 0.138 1.00 91.44 79 VAL A C 1
ATOM 613 O O . VAL A 1 79 ? 4.174 -3.687 1.324 1.00 91.44 79 VAL A O 1
ATOM 616 N N . VAL A 1 80 ? 2.708 -3.559 -0.357 1.00 92.12 80 VAL A N 1
ATOM 617 C CA . VAL A 1 80 ? 1.522 -3.791 0.480 1.00 92.12 80 VAL A CA 1
ATOM 618 C C . VAL A 1 80 ? 1.661 -5.074 1.300 1.00 92.12 80 VAL A C 1
ATOM 620 O O . VAL A 1 80 ? 1.383 -5.067 2.499 1.00 92.12 80 VAL A O 1
ATOM 623 N N . ALA A 1 81 ? 2.115 -6.172 0.690 1.00 88.88 81 ALA A N 1
ATOM 624 C CA . ALA A 1 81 ? 2.345 -7.426 1.402 1.00 88.88 81 ALA A CA 1
ATOM 625 C C . ALA A 1 81 ? 3.450 -7.300 2.468 1.00 88.88 81 ALA A C 1
ATOM 627 O O . ALA A 1 81 ? 3.272 -7.788 3.584 1.00 88.88 81 ALA A O 1
ATOM 628 N N . HIS A 1 82 ? 4.562 -6.631 2.144 1.00 89.62 82 HIS A N 1
ATOM 629 C CA . HIS A 1 82 ? 5.668 -6.365 3.065 1.00 89.62 82 HIS A CA 1
ATOM 630 C C . HIS A 1 82 ? 5.207 -5.547 4.273 1.00 89.62 82 HIS A C 1
ATOM 632 O O . HIS A 1 82 ? 5.374 -5.975 5.415 1.00 89.62 82 HIS A O 1
ATOM 638 N N . GLU A 1 83 ? 4.566 -4.408 4.015 1.00 89.69 83 GLU A N 1
ATOM 639 C CA . GLU A 1 83 ? 4.082 -3.494 5.041 1.00 89.69 83 GLU A CA 1
ATOM 640 C C . GLU A 1 83 ? 3.014 -4.154 5.904 1.00 89.69 83 GLU A C 1
ATOM 642 O O . GLU A 1 83 ? 3.058 -4.011 7.118 1.00 89.69 83 GLU A O 1
ATOM 647 N N . THR A 1 84 ? 2.114 -4.953 5.319 1.00 85.44 84 THR A N 1
ATOM 648 C CA . THR A 1 84 ? 1.139 -5.751 6.082 1.00 85.44 84 THR A CA 1
ATOM 649 C C . THR A 1 84 ? 1.837 -6.808 6.950 1.00 85.44 84 THR A C 1
ATOM 651 O O . THR A 1 84 ? 1.366 -7.113 8.042 1.00 85.44 84 THR A O 1
ATOM 654 N N . GLY A 1 85 ? 2.983 -7.344 6.515 1.00 81.00 85 GLY A N 1
ATOM 655 C CA . GLY A 1 85 ? 3.778 -8.320 7.267 1.00 81.00 85 GLY A CA 1
ATOM 656 C C . GLY A 1 85 ? 4.561 -7.763 8.454 1.00 81.00 85 GLY A C 1
ATOM 657 O O . GLY A 1 85 ? 4.883 -8.515 9.374 1.00 81.00 85 GLY A O 1
ATOM 658 N N . HIS A 1 86 ? 4.816 -6.453 8.510 1.00 74.56 86 HIS A N 1
ATOM 659 C CA . HIS A 1 86 ? 5.303 -5.802 9.737 1.00 74.56 86 HIS A CA 1
ATOM 660 C C . HIS A 1 86 ? 4.296 -5.861 10.886 1.00 74.56 86 HIS A C 1
ATOM 662 O O . HIS A 1 86 ? 4.633 -5.664 12.062 1.00 74.56 86 HIS A O 1
ATOM 668 N N . VAL A 1 87 ? 3.047 -6.123 10.543 1.00 69.94 87 VAL A N 1
ATOM 669 C CA . VAL A 1 87 ? 1.915 -6.031 11.425 1.00 69.94 87 VAL A CA 1
ATOM 670 C C . VAL A 1 87 ? 1.609 -7.468 11.905 1.00 69.94 87 VAL A C 1
ATOM 672 O O . VAL A 1 87 ? 1.567 -8.405 11.118 1.00 69.94 87 VAL A O 1
ATOM 675 N N . SER A 1 88 ? 1.522 -7.705 13.221 1.00 67.12 88 SER A N 1
ATOM 676 C CA . SER A 1 88 ? 1.399 -9.078 13.755 1.00 67.12 88 SER A CA 1
ATOM 677 C C . SER A 1 88 ? 0.067 -9.722 13.352 1.00 67.12 88 SER A C 1
ATOM 679 O O . SER A 1 88 ? -0.982 -9.153 13.634 1.00 67.12 88 SER A O 1
ATOM 681 N N . TYR A 1 89 ? 0.106 -10.927 12.780 1.00 66.56 89 TYR A N 1
ATOM 682 C CA . TYR A 1 89 ? -1.072 -11.662 12.291 1.00 66.56 89 TYR A CA 1
ATOM 683 C C . TYR A 1 89 ? -1.918 -12.341 13.380 1.00 66.56 89 TYR A C 1
ATOM 685 O O . TYR A 1 89 ? -2.876 -13.044 13.064 1.00 66.56 89 TYR A O 1
ATOM 693 N N . ASP A 1 90 ? -1.578 -12.191 14.662 1.00 67.75 90 ASP A N 1
ATOM 694 C CA . ASP A 1 90 ? -2.252 -12.933 15.735 1.00 67.75 90 ASP A CA 1
ATOM 695 C C . ASP A 1 90 ? -3.743 -12.584 15.906 1.00 67.75 90 ASP A C 1
ATOM 697 O O . ASP A 1 90 ? -4.475 -13.406 16.455 1.00 67.75 90 ASP A O 1
ATOM 701 N N . CYS A 1 91 ? -4.205 -11.428 15.411 1.00 64.81 91 CYS A N 1
ATOM 702 C CA . CYS A 1 91 ? -5.627 -11.059 15.396 1.00 64.81 91 CYS A CA 1
ATOM 703 C C . CYS A 1 91 ? -6.379 -11.369 14.098 1.00 64.81 91 CYS A C 1
ATOM 705 O O . CYS A 1 91 ? -7.595 -11.377 14.173 1.00 64.81 91 CYS A O 1
ATOM 707 N N . LEU A 1 92 ? -5.734 -11.709 12.970 1.00 66.31 92 LEU A N 1
ATOM 708 C CA . LEU A 1 92 ? -6.446 -12.140 11.741 1.00 66.31 92 LEU A CA 1
ATOM 709 C C . LEU A 1 92 ? -6.932 -13.599 11.825 1.00 66.31 92 LEU A C 1
ATOM 711 O O . LEU A 1 92 ? -6.873 -14.353 10.854 1.00 66.31 92 LEU A O 1
ATOM 715 N N . ARG A 1 93 ? -7.266 -14.053 13.032 1.00 63.47 93 ARG A N 1
ATOM 716 C CA . ARG A 1 93 ? -7.648 -15.440 13.319 1.00 63.47 93 ARG A CA 1
ATOM 717 C C . ARG A 1 93 ? -9.141 -15.583 13.585 1.00 63.47 93 ARG A C 1
ATOM 719 O O . ARG A 1 93 ? -9.571 -16.686 13.917 1.00 63.47 93 ARG A O 1
ATOM 726 N N . ASP A 1 94 ? -9.902 -14.498 13.521 1.00 63.38 94 ASP A N 1
ATOM 727 C CA . ASP A 1 94 ? -11.351 -14.552 13.548 1.00 63.38 94 ASP A CA 1
ATOM 728 C C . ASP A 1 94 ? -11.894 -14.993 12.186 1.00 63.38 94 ASP A C 1
ATOM 730 O O . ASP A 1 94 ? -11.400 -14.620 11.122 1.00 63.38 94 ASP A O 1
ATOM 734 N N . ASP A 1 95 ? -12.895 -15.871 12.226 1.00 63.44 95 ASP A N 1
ATOM 735 C CA . ASP A 1 95 ? -13.594 -16.272 11.015 1.00 63.44 95 ASP A CA 1
ATOM 736 C C . ASP A 1 95 ? -14.403 -15.065 10.513 1.00 63.44 95 ASP A C 1
ATOM 738 O O . ASP A 1 95 ? -15.178 -14.496 11.292 1.00 63.44 95 ASP A O 1
ATOM 742 N N . PRO A 1 96 ? -14.270 -14.670 9.233 1.00 64.88 96 PRO A N 1
ATOM 743 C CA . PRO A 1 96 ? -15.042 -13.564 8.691 1.00 64.88 96 PRO A CA 1
ATOM 744 C C . PRO A 1 96 ? -16.543 -13.820 8.878 1.00 64.88 96 PRO A C 1
ATOM 746 O O . PRO A 1 96 ? -17.052 -14.908 8.596 1.00 64.88 96 PRO A O 1
ATOM 749 N N . PHE A 1 97 ? -17.254 -12.796 9.359 1.00 65.50 97 PHE A N 1
ATOM 750 C CA . PHE A 1 97 ? -18.659 -12.889 9.774 1.00 65.50 97 PHE A CA 1
ATOM 751 C C . PHE A 1 97 ? -19.598 -13.376 8.663 1.00 65.50 97 PHE A C 1
ATOM 753 O O . PHE A 1 97 ? -20.580 -14.065 8.942 1.00 65.50 97 PHE A O 1
ATOM 760 N N . GLU A 1 98 ? -19.279 -13.062 7.405 1.00 64.50 98 GLU A N 1
ATOM 761 C CA . GLU A 1 98 ? -19.999 -13.543 6.230 1.00 64.50 98 GLU A CA 1
ATOM 762 C C . GLU A 1 98 ? -19.067 -14.332 5.307 1.00 64.50 98 GLU A C 1
ATOM 764 O O . GLU A 1 98 ? -17.962 -13.907 4.972 1.00 64.50 98 GLU A O 1
ATOM 769 N N . HIS A 1 99 ? -19.538 -15.505 4.886 1.00 61.69 99 HIS A N 1
ATOM 770 C CA . HIS A 1 99 ? -18.829 -16.388 3.959 1.00 61.69 99 HIS A CA 1
ATOM 771 C C . HIS A 1 99 ? -19.252 -16.164 2.500 1.00 61.69 99 HIS A C 1
ATOM 773 O O . HIS A 1 99 ? -18.694 -16.791 1.598 1.00 61.69 99 HIS A O 1
ATOM 779 N N . ASP A 1 100 ? -20.194 -15.250 2.256 1.00 72.12 100 ASP A N 1
ATOM 780 C CA . ASP A 1 100 ? -20.748 -14.946 0.935 1.00 72.12 100 ASP A CA 1
ATOM 781 C C . ASP A 1 100 ? -19.845 -13.965 0.170 1.00 72.12 100 ASP A C 1
ATOM 783 O O . ASP A 1 100 ? -20.295 -12.989 -0.434 1.00 72.12 100 ASP A O 1
ATOM 787 N N . TRP A 1 101 ? -18.535 -14.220 0.194 1.00 68.06 101 TRP A N 1
ATOM 788 C CA . TRP A 1 101 ? -17.588 -13.447 -0.592 1.00 68.06 101 TRP A CA 1
ATOM 789 C C . TRP A 1 101 ? -17.924 -13.610 -2.073 1.00 68.06 101 TRP A C 1
ATOM 791 O O . TRP A 1 101 ? -18.141 -14.739 -2.539 1.00 68.06 101 TRP A O 1
ATOM 801 N N . PRO A 1 102 ? -17.950 -12.513 -2.850 1.00 75.88 102 PRO A N 1
ATOM 802 C CA . PRO A 1 102 ? -18.090 -12.636 -4.287 1.00 75.88 102 PRO A CA 1
ATOM 803 C C . PRO A 1 102 ? -16.965 -13.530 -4.805 1.00 75.88 102 PRO A C 1
ATOM 805 O O . PRO A 1 102 ? -15.834 -13.478 -4.313 1.00 75.88 102 PRO A O 1
ATOM 808 N N . SER A 1 103 ? -17.271 -14.350 -5.813 1.00 79.56 103 SER A N 1
ATOM 809 C CA . SER A 1 103 ? -16.243 -15.125 -6.501 1.00 7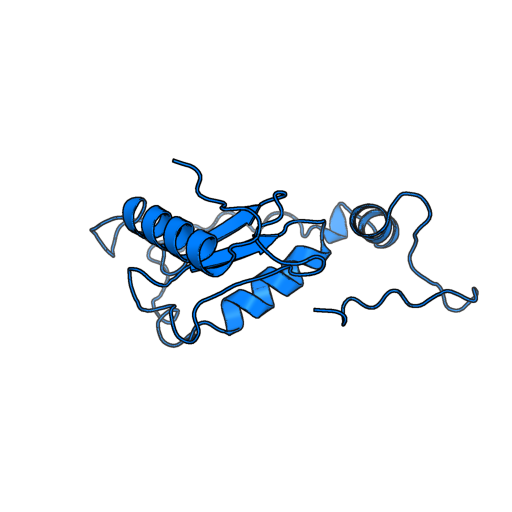9.56 103 SER A CA 1
ATOM 810 C C . SER A 1 103 ? -15.098 -14.191 -6.874 1.00 79.56 103 SER A C 1
ATOM 812 O O . SER A 1 103 ? -15.353 -13.159 -7.508 1.00 79.56 103 SER A O 1
ATOM 814 N N . LEU A 1 104 ? -13.873 -14.546 -6.471 1.00 76.69 104 LEU A N 1
ATOM 815 C CA . LEU A 1 104 ? -12.703 -13.727 -6.758 1.00 76.69 104 LEU A CA 1
ATOM 816 C C . LEU A 1 104 ? -12.706 -13.358 -8.247 1.00 76.69 104 LEU A C 1
ATOM 818 O O . LEU A 1 104 ? -12.894 -14.245 -9.092 1.00 76.69 104 LEU A O 1
ATOM 822 N N . PRO A 1 105 ? -12.532 -12.069 -8.585 1.00 82.44 105 PRO A N 1
ATOM 823 C CA . PRO A 1 105 ? -12.377 -11.686 -9.972 1.00 82.44 105 PRO A CA 1
ATOM 824 C C . PRO A 1 105 ? -11.168 -12.418 -10.563 1.00 82.44 105 PRO A C 1
ATOM 826 O O . PRO A 1 105 ? -10.268 -12.874 -9.851 1.00 82.44 105 PRO A O 1
ATOM 829 N N . GLN A 1 106 ? -11.152 -12.539 -11.887 1.00 86.94 106 GLN A N 1
ATOM 830 C CA . GLN A 1 106 ? -10.011 -13.110 -12.593 1.00 86.94 106 GLN A CA 1
ATOM 831 C C . GLN A 1 106 ? -8.724 -12.387 -12.178 1.00 86.94 106 GLN A C 1
ATOM 833 O O . GLN A 1 106 ? -8.686 -11.157 -12.099 1.00 86.94 106 GLN A O 1
ATOM 838 N N . LEU A 1 107 ? -7.677 -13.166 -11.889 1.00 85.38 107 LEU A N 1
ATOM 839 C CA . LEU A 1 107 ? -6.400 -12.626 -11.432 1.00 85.38 107 LEU A CA 1
ATOM 840 C C . LEU A 1 107 ? -5.839 -11.641 -12.469 1.00 85.38 107 LEU A C 1
ATOM 842 O O . LEU A 1 107 ? -5.975 -11.897 -13.670 1.00 85.38 107 LEU A O 1
ATOM 846 N N . PRO A 1 108 ? -5.142 -10.568 -12.047 1.00 84.50 108 PRO A N 1
ATOM 847 C CA . PRO A 1 108 ? -4.595 -9.580 -12.975 1.00 84.50 108 PRO A CA 1
ATOM 848 C C . PRO A 1 108 ? -3.744 -10.190 -14.093 1.00 84.50 108 PRO A C 1
ATOM 850 O O . PRO A 1 108 ? -3.823 -9.734 -15.227 1.00 84.50 108 PRO A O 1
ATOM 853 N N . GLY A 1 109 ? -3.017 -11.281 -13.825 1.00 85.06 109 GLY A N 1
ATOM 854 C CA . GLY A 1 109 ? -2.219 -11.991 -14.833 1.00 85.06 109 GLY A CA 1
ATOM 855 C C . GLY A 1 109 ? -3.011 -12.605 -16.000 1.00 85.06 109 GLY A C 1
ATOM 856 O O . GLY A 1 109 ? -2.408 -12.973 -17.002 1.00 85.06 109 GLY A O 1
ATOM 857 N N . ILE A 1 110 ? -4.342 -12.710 -15.900 1.00 87.06 110 ILE A N 1
ATOM 858 C CA . ILE A 1 110 ? -5.220 -13.125 -17.008 1.00 87.06 110 ILE A CA 1
ATOM 859 C C . ILE A 1 110 ? -5.521 -11.941 -17.938 1.00 87.06 110 ILE A C 1
ATOM 861 O O . ILE A 1 110 ? -5.642 -12.116 -19.149 1.00 87.06 110 ILE A O 1
ATOM 865 N N . HIS A 1 111 ? -5.625 -10.736 -17.378 1.00 88.25 111 HIS A N 1
ATOM 866 C CA . HIS A 1 111 ? -5.936 -9.512 -18.117 1.00 88.25 111 HIS A CA 1
ATOM 867 C C . HIS A 1 111 ? -4.690 -8.766 -18.602 1.00 88.25 111 HIS A C 1
ATOM 869 O O . HIS A 1 111 ? -4.772 -8.034 -19.583 1.00 88.25 111 HIS A O 1
ATOM 875 N N . TYR A 1 112 ? -3.556 -8.963 -17.929 1.00 88.88 112 TYR A N 1
ATOM 876 C CA . TYR A 1 112 ? -2.297 -8.286 -18.199 1.00 88.88 112 TYR A CA 1
ATOM 877 C C . TYR A 1 112 ? -1.182 -9.316 -18.354 1.00 88.88 112 TYR A C 1
ATOM 879 O O . TYR A 1 112 ? -0.754 -9.955 -17.390 1.00 88.88 112 TYR A O 1
ATOM 887 N N . SER A 1 113 ? -0.677 -9.460 -19.575 1.00 89.81 113 SER A N 1
ATOM 888 C CA . SER A 1 113 ? 0.524 -10.240 -19.860 1.00 89.81 113 SER A CA 1
ATOM 889 C C . SER A 1 113 ? 1.730 -9.698 -19.087 1.00 89.81 113 SER A C 1
ATOM 891 O O . SER A 1 113 ? 1.784 -8.523 -18.725 1.00 89.81 113 SER A O 1
ATOM 893 N N . MET A 1 114 ? 2.757 -10.528 -18.897 1.00 86.06 114 MET A N 1
ATOM 894 C CA . MET A 1 114 ? 4.006 -10.098 -18.249 1.00 86.06 114 MET A CA 1
ATOM 895 C C . MET A 1 114 ? 4.630 -8.864 -18.922 1.00 86.06 114 MET A C 1
ATOM 897 O O . MET A 1 114 ? 5.188 -8.008 -18.248 1.00 86.06 114 MET A O 1
ATOM 901 N N . ASN A 1 115 ? 4.493 -8.730 -20.247 1.00 88.62 115 ASN A N 1
ATOM 902 C CA . ASN A 1 115 ? 4.968 -7.549 -20.968 1.00 88.62 115 ASN A CA 1
ATOM 903 C C . ASN A 1 115 ? 4.163 -6.294 -20.623 1.00 88.62 115 ASN A C 1
ATOM 905 O O . ASN A 1 115 ? 4.739 -5.217 -20.532 1.00 88.62 115 ASN A O 1
ATOM 909 N N . GLU A 1 116 ? 2.848 -6.408 -20.449 1.00 90.25 116 GLU A N 1
ATOM 910 C CA . GLU A 1 116 ? 2.014 -5.281 -20.024 1.00 90.25 116 GLU A CA 1
ATOM 911 C C . GLU A 1 116 ? 2.343 -4.880 -18.592 1.00 90.25 116 GLU A C 1
ATOM 913 O O . GLU A 1 116 ? 2.555 -3.698 -18.351 1.00 90.25 116 GLU A O 1
ATOM 918 N N . GLN A 1 117 ? 2.499 -5.847 -17.685 1.00 88.31 117 GLN A N 1
ATOM 919 C CA . GLN A 1 117 ? 2.918 -5.583 -16.306 1.00 88.31 117 GLN A CA 1
ATOM 920 C C . GLN A 1 117 ? 4.268 -4.844 -16.262 1.00 88.31 117 GLN A C 1
ATOM 922 O O . GLN A 1 117 ? 4.354 -3.777 -15.662 1.00 88.31 117 GLN A O 1
ATOM 927 N N . CYS A 1 118 ? 5.279 -5.295 -17.021 1.00 86.31 118 CYS A N 1
ATOM 928 C CA . CYS A 1 118 ? 6.555 -4.575 -17.139 1.00 86.31 118 CYS A CA 1
ATOM 929 C C . CYS A 1 118 ? 6.403 -3.146 -17.682 1.00 86.31 118 CYS A C 1
ATOM 931 O O . CYS A 1 118 ? 7.148 -2.254 -17.282 1.00 86.31 118 CYS A O 1
ATOM 933 N N . ARG A 1 119 ? 5.470 -2.911 -18.613 1.00 88.88 119 ARG A N 1
ATOM 934 C CA . ARG A 1 119 ? 5.229 -1.568 -19.160 1.00 88.88 119 ARG A CA 1
ATOM 935 C C . ARG A 1 119 ? 4.527 -0.648 -18.174 1.00 88.88 119 ARG A C 1
ATOM 937 O O . ARG A 1 119 ? 4.753 0.556 -18.255 1.00 88.88 119 ARG A O 1
ATOM 944 N N . PHE A 1 120 ? 3.691 -1.191 -17.292 1.00 87.06 120 PHE A N 1
ATOM 945 C CA . PHE A 1 120 ? 3.072 -0.428 -16.213 1.00 87.06 120 PHE A CA 1
ATOM 946 C C . PHE A 1 120 ? 4.107 0.002 -15.176 1.00 87.06 120 PHE A C 1
ATOM 948 O O . PHE A 1 120 ? 4.131 1.177 -14.836 1.00 87.06 120 PHE A O 1
ATOM 955 N N . ASP A 1 121 ? 4.985 -0.909 -14.751 1.00 84.94 121 ASP A N 1
ATOM 956 C CA . ASP A 1 121 ? 5.974 -0.618 -13.704 1.00 84.94 121 ASP A CA 1
ATOM 957 C C . ASP A 1 121 ? 7.164 0.222 -14.215 1.00 84.94 121 ASP A C 1
ATOM 959 O O . ASP A 1 121 ? 7.715 1.041 -13.488 1.00 84.94 121 ASP A O 1
ATOM 963 N N . PHE A 1 122 ? 7.602 0.026 -15.467 1.00 85.38 122 PHE A N 1
ATOM 964 C CA . PHE A 1 122 ? 8.862 0.611 -15.958 1.00 85.38 122 PHE A CA 1
ATOM 965 C C . PHE A 1 122 ? 8.717 1.474 -17.224 1.00 85.38 122 PHE A C 1
ATOM 967 O O . PHE A 1 122 ? 9.646 2.190 -17.607 1.00 85.38 122 PHE A O 1
ATOM 974 N N . GLY A 1 123 ? 7.560 1.439 -17.890 1.00 87.31 123 GLY A N 1
ATOM 975 C CA . GLY A 1 123 ? 7.256 2.225 -19.089 1.00 87.31 123 GLY A CA 1
ATOM 976 C C . GLY A 1 123 ? 7.309 1.446 -20.411 1.00 87.31 123 GLY A C 1
ATOM 977 O O . GLY A 1 123 ? 7.728 0.293 -20.492 1.00 87.31 123 GLY A O 1
ATOM 978 N N . LEU A 1 124 ? 6.896 2.100 -21.505 1.00 88.31 124 LEU A N 1
ATOM 979 C CA . LEU A 1 124 ? 6.589 1.461 -22.802 1.00 88.31 124 LEU A CA 1
ATOM 980 C C . LEU A 1 124 ? 7.744 0.677 -23.466 1.00 88.31 124 LEU A C 1
ATOM 982 O O . LEU A 1 124 ? 7.483 -0.146 -24.342 1.00 88.31 124 LEU A O 1
ATOM 986 N N . GLY A 1 125 ? 8.999 0.913 -23.071 1.00 86.25 125 GLY A N 1
ATOM 987 C CA . GLY A 1 125 ? 10.181 0.220 -23.602 1.00 86.25 125 GLY A CA 1
ATOM 988 C C . GLY A 1 125 ? 10.544 -1.088 -22.891 1.00 86.25 125 GLY A C 1
ATOM 989 O O . GLY A 1 125 ? 11.470 -1.769 -23.327 1.00 86.25 125 GLY A O 1
ATOM 990 N N . TYR A 1 126 ? 9.847 -1.437 -21.809 1.00 86.19 126 TYR A N 1
ATOM 991 C CA . TYR A 1 126 ? 10.160 -2.605 -20.992 1.00 86.19 126 TYR A CA 1
ATOM 992 C C . TYR A 1 126 ? 9.281 -3.798 -21.361 1.00 86.19 126 TYR A C 1
ATOM 994 O O . TYR A 1 126 ? 8.117 -3.664 -21.738 1.00 86.19 126 TYR A O 1
ATOM 1002 N N . MET A 1 127 ? 9.866 -4.988 -21.274 1.00 86.94 127 MET A N 1
ATOM 1003 C CA . MET A 1 127 ? 9.204 -6.258 -21.541 1.00 86.94 127 MET A CA 1
ATOM 1004 C C . MET A 1 127 ? 9.881 -7.366 -20.742 1.00 86.94 127 MET A C 1
ATOM 1006 O O . MET A 1 127 ? 11.015 -7.210 -20.283 1.00 86.94 127 MET A O 1
ATOM 1010 N N . MET A 1 128 ? 9.197 -8.496 -20.609 1.00 84.94 128 MET A N 1
ATOM 1011 C CA . MET A 1 128 ? 9.771 -9.674 -19.981 1.00 84.94 128 MET A CA 1
ATOM 1012 C C . MET A 1 128 ? 10.984 -10.150 -20.781 1.00 84.94 128 MET A C 1
ATOM 1014 O O . MET A 1 128 ? 10.927 -10.297 -22.004 1.00 84.94 128 MET A O 1
ATOM 1018 N N . CYS A 1 129 ? 12.077 -10.423 -20.072 1.00 81.88 129 CYS A N 1
ATOM 1019 C CA . CYS A 1 129 ? 13.251 -11.013 -20.686 1.00 81.88 129 CYS A CA 1
ATOM 1020 C C . CYS A 1 129 ? 12.992 -12.482 -21.021 1.00 81.88 129 CYS A C 1
ATOM 1022 O O . CYS A 1 129 ? 12.638 -13.264 -20.139 1.00 81.88 129 CYS A O 1
ATOM 1024 N N . THR A 1 130 ? 13.204 -12.875 -22.274 1.00 79.25 130 THR A N 1
ATOM 1025 C CA . THR A 1 130 ? 13.291 -14.290 -22.645 1.00 79.25 130 THR A CA 1
ATOM 1026 C C . THR A 1 130 ? 14.759 -14.695 -22.733 1.00 79.25 130 THR A C 1
ATOM 1028 O O . THR A 1 130 ? 15.623 -13.863 -23.006 1.00 79.25 130 THR A O 1
ATOM 1031 N N . ALA A 1 131 ? 15.053 -15.979 -22.513 1.00 73.44 131 ALA A N 1
ATOM 1032 C CA . ALA A 1 131 ? 16.421 -16.512 -22.469 1.00 73.44 131 ALA A CA 1
ATOM 1033 C C . ALA A 1 131 ? 17.247 -16.285 -23.758 1.00 73.44 131 ALA A C 1
ATOM 1035 O O . ALA A 1 131 ? 18.448 -16.537 -23.773 1.00 73.44 131 ALA A O 1
ATOM 1036 N N . GLU A 1 132 ? 16.613 -15.815 -24.832 1.00 72.50 132 GLU A N 1
ATOM 1037 C CA . GLU A 1 132 ? 17.224 -15.527 -26.131 1.00 72.50 132 GLU A CA 1
ATOM 1038 C C . GLU A 1 132 ? 17.813 -14.109 -26.233 1.00 72.50 132 GLU A C 1
ATOM 1040 O O . GLU A 1 132 ? 18.592 -13.840 -27.147 1.00 72.50 132 GLU A O 1
ATOM 1045 N N . TYR A 1 133 ? 17.481 -13.204 -25.304 1.00 70.69 133 TYR A N 1
ATOM 1046 C CA . TYR A 1 133 ? 17.954 -11.817 -25.313 1.00 70.69 133 TYR A CA 1
ATOM 1047 C C . TYR A 1 133 ? 18.834 -11.511 -24.100 1.00 7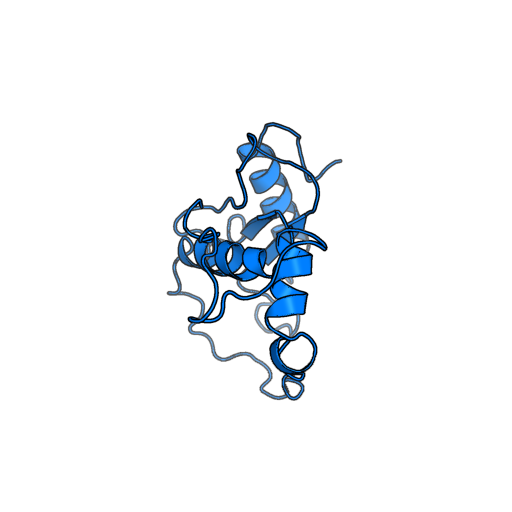0.69 133 TYR A C 1
ATOM 1049 O O . TYR A 1 133 ? 18.589 -11.961 -22.982 1.00 70.69 133 TYR A O 1
ATOM 1057 N N . VAL A 1 134 ? 19.855 -10.677 -24.309 1.00 70.38 134 VAL A N 1
ATOM 1058 C CA . VAL A 1 134 ? 20.615 -10.072 -23.210 1.00 70.38 134 VAL A CA 1
ATOM 1059 C C . VAL A 1 134 ? 19.803 -8.898 -22.668 1.00 70.38 134 VAL A C 1
ATOM 1061 O O . VAL A 1 134 ? 19.707 -7.858 -23.318 1.00 70.38 134 VAL A O 1
ATOM 1064 N N . CYS A 1 135 ? 19.219 -9.061 -21.482 1.00 71.31 135 CYS A N 1
ATOM 1065 C CA . CYS A 1 135 ? 18.413 -8.029 -20.830 1.00 71.31 135 CYS A CA 1
ATOM 1066 C C . CYS A 1 135 ? 19.106 -7.462 -19.591 1.00 71.31 135 CYS A C 1
ATOM 1068 O O . CYS A 1 135 ? 19.915 -8.125 -18.941 1.00 71.31 135 CYS A O 1
ATOM 1070 N N . ARG A 1 136 ? 18.721 -6.241 -19.209 1.00 69.12 136 ARG A N 1
ATOM 1071 C CA . ARG A 1 136 ? 19.003 -5.709 -17.875 1.00 69.12 136 ARG A CA 1
ATOM 1072 C C . ARG A 1 136 ? 17.959 -6.270 -16.912 1.00 69.12 136 ARG A C 1
ATOM 1074 O O . ARG A 1 136 ? 16.771 -6.057 -17.129 1.00 69.12 136 ARG A O 1
ATOM 1081 N N . VAL A 1 137 ? 18.391 -6.983 -15.874 1.00 65.81 137 VAL A N 1
ATOM 1082 C CA . VAL A 1 137 ? 17.485 -7.425 -14.805 1.00 65.81 137 VAL A CA 1
ATOM 1083 C C . VAL A 1 137 ? 16.992 -6.183 -14.069 1.00 65.81 137 VAL A C 1
ATOM 1085 O O . VAL A 1 137 ? 17.799 -5.423 -13.532 1.00 65.81 137 VAL A O 1
ATOM 1088 N N . VAL A 1 138 ? 15.680 -5.969 -14.080 1.00 62.47 138 VAL A N 1
ATOM 1089 C CA . VAL A 1 138 ? 15.019 -4.974 -13.237 1.00 62.47 138 VAL A CA 1
ATOM 1090 C C . VAL A 1 138 ? 14.433 -5.766 -12.079 1.00 62.47 138 VAL A C 1
ATOM 1092 O O . VAL A 1 138 ? 13.395 -6.403 -12.234 1.00 62.47 138 VAL A O 1
ATOM 1095 N N . SER A 1 139 ? 15.183 -5.870 -10.981 1.00 53.22 139 SER A N 1
ATOM 1096 C CA . SER A 1 139 ? 14.684 -6.572 -9.800 1.00 53.22 139 SER A CA 1
ATOM 1097 C C . SER A 1 139 ? 13.813 -5.638 -8.968 1.00 53.22 139 SER A C 1
ATOM 1099 O O . SER A 1 139 ? 14.149 -4.464 -8.809 1.00 53.22 139 SER A O 1
ATOM 1101 N N . LEU A 1 140 ? 12.730 -6.185 -8.417 1.00 52.62 140 LEU A N 1
ATOM 1102 C CA . LEU A 1 140 ? 11.908 -5.538 -7.392 1.00 52.62 140 LEU A CA 1
ATOM 1103 C C . LEU A 1 140 ? 12.622 -5.484 -6.025 1.00 52.62 140 LEU A C 1
ATOM 1105 O O . LEU A 1 140 ? 12.098 -4.886 -5.094 1.00 52.62 140 LEU A O 1
ATOM 1109 N N . ASP A 1 141 ? 13.827 -6.057 -5.912 1.00 41.84 141 ASP A N 1
ATOM 1110 C CA . ASP A 1 141 ? 14.616 -6.168 -4.672 1.00 41.84 141 ASP A CA 1
ATOM 1111 C C . ASP A 1 141 ? 15.210 -4.842 -4.147 1.00 41.84 141 ASP A C 1
ATOM 1113 O O . ASP A 1 141 ? 16.068 -4.864 -3.269 1.00 41.84 141 ASP A O 1
ATOM 1117 N N . ASN A 1 142 ? 14.795 -3.687 -4.671 1.00 34.66 142 ASN A N 1
ATOM 1118 C CA . ASN A 1 142 ? 15.195 -2.372 -4.153 1.00 34.66 142 ASN A CA 1
ATOM 1119 C C . ASN A 1 142 ? 14.080 -1.721 -3.310 1.00 34.66 142 ASN A C 1
ATOM 1121 O O . ASN A 1 142 ? 13.907 -0.502 -3.354 1.00 34.66 142 ASN A O 1
ATOM 1125 N N . ALA A 1 143 ? 13.321 -2.540 -2.576 1.00 36.75 143 ALA A N 1
ATOM 1126 C CA . ALA A 1 143 ? 12.533 -2.082 -1.433 1.00 36.75 143 ALA A CA 1
ATOM 1127 C C . ALA A 1 143 ? 13.445 -1.876 -0.214 1.00 36.75 143 ALA A C 1
ATOM 1129 O O . ALA A 1 143 ? 14.287 -2.768 0.048 1.00 36.75 143 ALA A O 1
#

Organism: NCBI:txid1758121

Foldseek 3Di:
DDLADAAALPSNLLSVLQVQLVVADPDCLDLPHDQAEEAEDQDHRHPPLDAKDADQQCRNPSSRRYIYGYDQAPLRVVRSVVRNVSHDCPPVPDDRNDPPDPDDPDDVCVVAPQQRRQCSRPNDVDGDDDPVDDDDDPDSVSD

Secondary structure (DSSP, 8-state):
--S--TT-HHHHHHHHHHHHHHHS-S-TTSTT--S-EEEEESS--SSTT--EE--TT-TTSTTT-EEEEE--STTHHHHHHHHHHTS-GGGTTSPPS---PPPPPPPHHHHS-HHHHHHHHH-TT--PPPTTS------S---

InterPro domains:
  IPR024079 Metallopeptidase, catalytic domain superfamily [G3DSA:3.40.390.10] (3-139)
  IPR050439 ADAMTS and ADAMTS-like [PTHR13723] (9-131)